Protein AF-A0A8J9VCS9-F1 (afdb_monomer)

Radius of gyration: 20.35 Å; Cα contacts (8 Å, |Δi|>4): 40; chains: 1; bounding box: 51×29×57 Å

Organism: Branchiostoma lanceolatum (NCBI:txid7740)

pLDDT: mean 71.24, std 13.17, range [40.06, 90.38]

Solvent-accessible surface area (backbone atoms only — not comparable to full-atom values): 8702 Å² total; per-residue (Å²): 124,95,58,94,54,91,60,40,62,64,50,50,68,52,49,53,56,56,61,54,47,50,61,50,53,50,45,63,74,69,54,79,72,89,76,87,69,66,59,79,66,47,52,53,52,49,45,52,50,43,62,70,40,40,63,55,49,52,49,51,52,51,50,51,50,51,49,56,52,53,50,51,54,52,52,71,32,66,69,62,62,44,83,81,55,60,69,51,66,60,51,60,68,49,51,62,51,52,50,50,52,52,46,52,67,52,49,49,58,54,59,74,61,74,47,79,86,38,66,66,59,47,54,50,50,58,65,52,49,54,60,49,50,53,50,54,49,51,52,48,37,58,58,63,39,63,87,85,108

InterPro domains:
  IPR004254 AdipoR/Haemolysin-III-related [PF03006] (2-54)

Mean predicted aligned error: 11.25 Å

Foldseek 3Di:
DPDDDPCPCVCCVVVVVVVVVVVVVVCVVPDDDPPPPDDPVVCVVCVVVCVVCVVVVCVLVVVVVVVVVVLVVVCPPPCNVPPVDPVLVNLVVCLVVCCCSLVCVLVVVVVVVVDPPPPVNVVVVVVSVVVNVVSVVVSVCSNVVPPVD

Structure (mmCIF, N/CA/C/O backbone):
data_AF-A0A8J9VCS9-F1
#
_entry.id   AF-A0A8J9VCS9-F1
#
loop_
_atom_site.group_PDB
_atom_site.id
_atom_site.type_symbol
_atom_site.label_atom_id
_atom_site.label_alt_id
_atom_site.label_comp_id
_atom_site.label_asym_id
_atom_site.label_entity_id
_atom_site.label_seq_id
_atom_site.pdbx_PDB_ins_code
_atom_site.Cartn_x
_atom_site.Cartn_y
_atom_site.Cartn_z
_atom_site.occupancy
_atom_site.B_iso_or_equiv
_atom_site.auth_seq_id
_atom_site.auth_comp_id
_atom_site.auth_asym_id
_atom_site.auth_atom_id
_atom_site.pdbx_PDB_model_num
ATOM 1 N N . MET A 1 1 ? -25.118 -4.078 8.795 1.00 62.38 1 MET A N 1
ATOM 2 C CA . MET A 1 1 ? -24.868 -3.304 7.556 1.00 62.38 1 MET A CA 1
ATOM 3 C C . MET A 1 1 ? -25.939 -2.256 7.280 1.00 62.38 1 MET A C 1
ATOM 5 O O . MET A 1 1 ? -25.563 -1.127 7.018 1.00 62.38 1 MET A O 1
ATOM 9 N N . PHE A 1 2 ? -27.237 -2.585 7.335 1.00 73.44 2 PHE A N 1
ATOM 10 C CA . PHE A 1 2 ? -28.318 -1.631 7.008 1.00 73.44 2 PHE A CA 1
ATOM 11 C C . PHE A 1 2 ? -28.806 -0.763 8.184 1.00 73.44 2 PHE A C 1
ATOM 13 O O . PHE A 1 2 ? -29.786 -0.041 8.051 1.00 73.44 2 PHE A O 1
ATOM 20 N N . GLN A 1 3 ? -28.142 -0.836 9.338 1.00 82.31 3 GLN A N 1
ATOM 21 C CA . GLN A 1 3 ? -28.402 0.027 10.493 1.00 82.31 3 GLN A CA 1
ATOM 22 C C . GLN A 1 3 ? -27.255 1.028 10.626 1.00 82.31 3 GLN A C 1
ATOM 24 O O . GLN A 1 3 ? -26.104 0.637 10.441 1.00 82.31 3 GLN A O 1
ATOM 29 N N . LEU A 1 4 ? -27.568 2.282 10.959 1.00 86.25 4 LEU A N 1
ATOM 30 C CA . LEU A 1 4 ? -26.575 3.324 11.225 1.00 86.25 4 LEU A CA 1
ATOM 31 C C . LEU A 1 4 ? -25.938 3.109 12.603 1.00 86.25 4 LEU A C 1
ATOM 33 O O . LEU A 1 4 ? -26.614 3.142 13.627 1.00 86.25 4 LEU A O 1
ATOM 37 N N . HIS A 1 5 ? -24.628 2.892 12.610 1.00 89.81 5 HIS A N 1
ATOM 38 C CA . HIS A 1 5 ? -23.779 2.774 13.792 1.00 89.81 5 HIS A CA 1
ATOM 39 C C . HIS A 1 5 ? -22.361 3.270 13.468 1.00 89.81 5 HIS A C 1
ATOM 41 O O . HIS A 1 5 ? -22.025 3.480 12.304 1.00 89.81 5 HIS A O 1
ATOM 47 N N . ASN A 1 6 ? -21.502 3.413 14.479 1.00 84.12 6 ASN A N 1
ATOM 48 C CA . ASN A 1 6 ? -20.160 3.995 14.315 1.00 84.12 6 ASN A CA 1
ATOM 49 C C . ASN A 1 6 ? -19.306 3.265 13.254 1.00 84.12 6 ASN A C 1
ATOM 51 O O . ASN A 1 6 ? -18.601 3.895 12.478 1.00 84.12 6 ASN A O 1
ATOM 55 N N . GLU A 1 7 ? -19.452 1.942 13.134 1.00 86.06 7 GLU A N 1
ATOM 56 C CA . GLU A 1 7 ? -18.753 1.145 12.106 1.00 86.06 7 GLU A CA 1
ATOM 57 C C . GLU A 1 7 ? -19.380 1.198 10.696 1.00 86.06 7 GLU A C 1
ATOM 59 O O . GLU A 1 7 ? -18.835 0.613 9.765 1.00 86.06 7 GLU A O 1
ATOM 64 N N . THR A 1 8 ? -20.530 1.854 10.488 1.00 86.69 8 THR A N 1
ATOM 65 C CA . THR A 1 8 ? -21.222 1.836 9.183 1.00 86.69 8 THR A CA 1
ATOM 66 C C . THR A 1 8 ? -20.343 2.410 8.076 1.00 86.69 8 THR A C 1
ATOM 68 O O . THR A 1 8 ? -20.179 1.772 7.038 1.00 86.69 8 THR A O 1
ATOM 71 N N . VAL A 1 9 ? -19.729 3.574 8.307 1.00 86.12 9 VAL A N 1
ATOM 72 C CA . VAL A 1 9 ? -18.833 4.202 7.323 1.00 86.12 9 VAL A CA 1
ATOM 73 C C . VAL A 1 9 ? -17.626 3.305 7.055 1.00 86.12 9 VAL A C 1
ATOM 75 O O . VAL A 1 9 ? -17.317 3.050 5.898 1.00 86.12 9 VAL A O 1
ATOM 78 N N . ASN A 1 10 ? -17.012 2.758 8.107 1.00 85.06 10 ASN A N 1
ATOM 79 C CA . ASN A 1 10 ? -15.846 1.881 8.005 1.00 85.06 10 ASN A CA 1
ATOM 80 C C . ASN A 1 10 ? -16.126 0.620 7.164 1.00 85.06 10 ASN A C 1
ATOM 82 O O . ASN A 1 10 ? -15.311 0.217 6.336 1.00 85.06 10 ASN A O 1
ATOM 86 N N . ILE A 1 11 ? -17.308 0.018 7.321 1.00 87.06 11 ILE A N 1
ATOM 87 C CA . ILE A 1 11 ? -17.714 -1.147 6.527 1.00 87.06 11 ILE A CA 1
ATOM 88 C C . ILE A 1 11 ? -17.869 -0.770 5.049 1.00 87.06 11 ILE A C 1
ATOM 90 O O . ILE A 1 11 ? -17.320 -1.447 4.179 1.00 87.06 11 ILE A O 1
ATOM 94 N N . TRP A 1 12 ? -18.599 0.306 4.744 1.00 89.44 12 TRP A N 1
ATOM 95 C CA . TRP A 1 12 ? -18.896 0.680 3.358 1.00 89.44 12 TRP A CA 1
ATOM 96 C C . TRP A 1 12 ? -17.670 1.199 2.596 1.00 89.44 12 TRP A C 1
ATOM 98 O O . TRP A 1 12 ? -17.534 0.895 1.409 1.00 89.44 12 TRP A O 1
ATOM 108 N N . THR A 1 13 ? -16.746 1.905 3.258 1.00 88.38 13 THR A N 1
ATOM 109 C CA . THR A 1 13 ? -15.510 2.404 2.626 1.00 88.38 13 THR A CA 1
ATOM 110 C C . THR A 1 13 ? -14.556 1.293 2.200 1.00 88.38 13 THR A C 1
ATOM 112 O O . THR A 1 13 ? -13.783 1.509 1.275 1.00 88.38 13 THR A O 1
ATOM 115 N N . HIS A 1 14 ? -14.624 0.104 2.807 1.00 86.50 14 HIS A N 1
ATOM 116 C CA . HIS A 1 14 ? -13.835 -1.060 2.386 1.00 86.50 14 HIS A CA 1
ATOM 117 C C . HIS A 1 14 ? -14.625 -1.999 1.466 1.00 86.50 14 HIS A C 1
ATOM 119 O O . HIS A 1 14 ? -14.066 -2.554 0.521 1.00 86.50 14 HIS A O 1
ATOM 125 N N . PHE A 1 15 ? -15.932 -2.155 1.704 1.00 87.94 15 PHE A N 1
ATOM 126 C CA . PHE A 1 15 ? -16.784 -3.048 0.919 1.00 87.94 15 PHE A CA 1
ATOM 127 C C . PHE A 1 15 ? -16.961 -2.569 -0.527 1.00 87.94 15 PHE A C 1
ATOM 129 O O . PHE A 1 15 ? -16.802 -3.363 -1.453 1.00 87.94 15 PHE A O 1
ATOM 136 N N . VAL A 1 16 ? -17.245 -1.278 -0.744 1.00 90.38 16 VAL A N 1
ATOM 137 C CA . VAL A 1 16 ? -17.491 -0.748 -2.097 1.00 90.38 16 VAL A CA 1
ATOM 138 C C . VAL A 1 16 ? -16.250 -0.873 -2.990 1.00 90.38 16 VAL A C 1
ATOM 140 O O . VAL A 1 16 ? -16.379 -1.456 -4.067 1.00 90.38 16 VAL A O 1
ATOM 143 N N . PRO A 1 17 ? -15.040 -0.434 -2.579 1.00 86.88 17 PRO A N 1
ATOM 144 C CA . PRO A 1 17 ? -13.842 -0.640 -3.388 1.00 86.88 17 PRO A CA 1
ATOM 145 C C . PRO A 1 17 ? -13.520 -2.115 -3.611 1.00 86.88 17 PRO A C 1
ATOM 147 O O . PRO A 1 17 ? -13.146 -2.474 -4.719 1.00 86.88 17 PRO A O 1
ATOM 150 N N . ALA A 1 18 ? -13.712 -2.988 -2.614 1.00 85.62 18 ALA A N 1
ATOM 151 C CA . ALA A 1 18 ? -13.482 -4.423 -2.788 1.00 85.62 18 ALA A CA 1
ATOM 152 C C . ALA A 1 18 ? -14.371 -5.013 -3.896 1.00 85.62 18 ALA A C 1
ATOM 154 O O . ALA A 1 18 ? -13.877 -5.740 -4.755 1.00 85.62 18 ALA A O 1
ATOM 155 N N . VAL A 1 19 ? -15.658 -4.650 -3.922 1.00 89.38 19 VAL A N 1
ATOM 156 C CA . VAL A 1 19 ? -16.593 -5.080 -4.972 1.00 89.38 19 VAL A CA 1
ATOM 157 C C . VAL A 1 19 ? -16.233 -4.477 -6.330 1.00 89.38 19 VAL A C 1
ATOM 159 O O . VAL A 1 19 ? -16.340 -5.179 -7.328 1.00 89.38 19 VAL A O 1
ATOM 162 N N . LEU A 1 20 ? -15.779 -3.220 -6.386 1.00 88.94 20 LEU A N 1
ATOM 163 C CA . LEU A 1 20 ? -15.366 -2.556 -7.631 1.00 88.94 20 LEU A CA 1
ATOM 164 C C . LEU A 1 20 ? -14.031 -3.076 -8.187 1.00 88.94 20 LEU A C 1
ATOM 166 O O . LEU A 1 20 ? -13.848 -3.111 -9.402 1.00 88.94 20 LEU A O 1
ATOM 170 N N . CYS A 1 21 ? -13.112 -3.524 -7.332 1.00 86.38 21 CYS A N 1
ATOM 171 C CA . CYS A 1 21 ? -11.835 -4.094 -7.760 1.00 86.38 21 CYS A CA 1
ATOM 172 C C . CYS A 1 21 ? -11.999 -5.441 -8.478 1.00 86.38 21 CYS A C 1
ATOM 174 O O . CYS A 1 21 ? -11.190 -5.761 -9.343 1.00 86.38 21 CYS A O 1
ATOM 176 N N . LEU A 1 22 ? -13.042 -6.220 -8.171 1.00 81.94 22 LEU A N 1
ATOM 177 C CA . LEU A 1 22 ? -13.303 -7.511 -8.820 1.00 81.94 22 LEU A CA 1
ATOM 178 C C . LEU A 1 22 ? -13.578 -7.400 -10.337 1.00 81.94 22 LEU A C 1
ATOM 180 O O . LEU A 1 22 ? -12.881 -8.069 -11.101 1.00 81.94 22 LEU A O 1
ATOM 184 N N . PRO A 1 23 ? -14.528 -6.571 -10.822 1.00 85.00 23 PRO A N 1
ATOM 185 C CA . PRO A 1 23 ? -14.744 -6.387 -12.252 1.00 85.00 23 PRO A CA 1
ATOM 186 C C . PRO A 1 23 ? -13.575 -5.665 -12.931 1.00 85.00 23 PRO A C 1
ATOM 188 O O . PRO A 1 23 ? -13.323 -5.935 -14.099 1.00 85.00 23 PRO A O 1
ATOM 191 N N . LEU A 1 24 ? -12.835 -4.800 -12.225 1.00 77.12 24 LEU A N 1
ATOM 192 C CA . LEU A 1 24 ? -11.610 -4.190 -12.758 1.00 77.12 24 LEU A CA 1
ATOM 193 C C . LEU A 1 24 ? -10.515 -5.237 -12.997 1.00 77.12 24 LEU A C 1
ATOM 195 O O . LEU A 1 24 ? -9.923 -5.258 -14.070 1.00 77.12 24 LEU A O 1
ATOM 199 N N . ALA A 1 25 ? -10.291 -6.141 -12.040 1.00 73.19 25 ALA A N 1
ATOM 200 C CA . ALA A 1 25 ? -9.355 -7.251 -12.201 1.00 73.19 25 ALA A CA 1
ATOM 201 C C . ALA A 1 25 ? -9.800 -8.204 -13.321 1.00 73.19 25 ALA A C 1
ATOM 203 O O . ALA A 1 25 ? -8.985 -8.641 -14.128 1.00 73.19 25 ALA A O 1
ATOM 204 N N . TRP A 1 26 ? -11.102 -8.493 -13.413 1.00 72.38 26 TRP A N 1
ATOM 205 C CA . TRP A 1 26 ? -11.655 -9.277 -14.519 1.00 72.38 26 TRP A CA 1
ATOM 206 C C . TRP A 1 26 ? -11.429 -8.596 -15.875 1.00 72.38 26 TRP A C 1
ATOM 208 O O . TRP A 1 26 ? -11.005 -9.248 -16.826 1.00 72.38 26 TRP A O 1
ATOM 218 N N . TYR A 1 27 ? -11.680 -7.289 -15.968 1.00 75.38 27 TYR A N 1
ATOM 219 C CA . TYR A 1 27 ? -11.447 -6.501 -17.176 1.00 75.38 27 TYR A CA 1
ATOM 220 C C . TYR A 1 27 ? -9.969 -6.523 -17.591 1.00 75.38 27 TYR A C 1
ATOM 222 O O . TYR A 1 27 ? -9.678 -6.771 -18.755 1.00 75.38 27 TYR A O 1
ATOM 230 N N . ASP A 1 28 ? -9.045 -6.350 -16.644 1.00 73.62 28 ASP A N 1
ATOM 231 C CA . ASP A 1 28 ? -7.597 -6.379 -16.896 1.00 73.62 28 ASP A CA 1
ATOM 232 C C . ASP A 1 28 ? -7.121 -7.734 -17.451 1.00 73.62 28 ASP A C 1
ATOM 234 O O . ASP A 1 28 ? -6.333 -7.793 -18.391 1.00 73.62 28 ASP A O 1
ATOM 238 N N . ILE A 1 29 ? -7.667 -8.842 -16.935 1.00 72.06 29 ILE A N 1
ATOM 239 C CA . ILE A 1 29 ? -7.326 -10.196 -17.401 1.00 72.06 29 ILE A CA 1
ATOM 240 C C . ILE A 1 29 ? -7.957 -10.508 -18.770 1.00 72.06 29 ILE A C 1
ATOM 242 O O . ILE A 1 29 ? -7.398 -11.279 -19.551 1.00 72.06 29 ILE A O 1
ATOM 246 N N . THR A 1 30 ? -9.136 -9.954 -19.064 1.00 70.75 30 THR A N 1
ATOM 247 C CA . THR A 1 30 ? -9.915 -10.310 -20.265 1.00 70.75 30 THR A CA 1
ATOM 248 C C . THR A 1 30 ? -9.680 -9.392 -21.457 1.00 70.75 30 THR A C 1
ATOM 250 O O . THR A 1 30 ? -9.853 -9.825 -22.598 1.00 70.75 30 THR A O 1
ATOM 253 N N . VAL A 1 31 ? -9.262 -8.146 -21.233 1.00 68.12 31 VAL A N 1
ATOM 254 C CA . VAL A 1 31 ? -8.995 -7.177 -22.298 1.00 68.12 31 VAL A CA 1
ATOM 255 C C . VAL A 1 31 ? -7.500 -7.132 -22.583 1.00 68.12 31 VAL A C 1
ATOM 257 O O . VAL A 1 31 ? -6.751 -6.328 -22.037 1.00 68.12 31 VAL A O 1
ATOM 260 N N . SER A 1 32 ? -7.053 -7.980 -23.510 1.00 53.62 32 SER A N 1
ATOM 261 C CA . SER A 1 32 ? -5.724 -7.843 -24.102 1.00 53.62 32 SER A CA 1
ATOM 262 C C . SER A 1 32 ? -5.692 -6.573 -24.956 1.00 53.62 32 SER A C 1
ATOM 264 O O . SER A 1 32 ? -6.248 -6.561 -26.054 1.00 53.62 32 SER A O 1
ATOM 266 N N . VAL A 1 33 ? -5.063 -5.500 -24.474 1.00 52.66 33 VAL A N 1
ATOM 267 C CA . VAL A 1 33 ? -4.854 -4.282 -25.272 1.00 52.66 33 VAL A CA 1
ATOM 268 C C . VAL A 1 33 ? -3.874 -4.605 -26.411 1.00 52.66 33 VAL A C 1
ATOM 270 O O . VAL A 1 33 ? -2.690 -4.840 -26.145 1.00 52.66 33 VAL A O 1
ATOM 273 N N . PRO A 1 34 ? -4.306 -4.613 -27.687 1.00 42.94 34 PRO A N 1
ATOM 274 C CA . PRO A 1 34 ? -3.400 -4.819 -28.807 1.00 42.94 34 PRO A CA 1
ATOM 275 C C . PRO A 1 34 ? -2.590 -3.530 -28.990 1.00 42.94 34 PRO A C 1
ATOM 277 O O . PRO A 1 34 ? -3.145 -2.503 -29.372 1.00 42.94 34 PRO A O 1
ATOM 280 N N . GLY A 1 35 ? -1.289 -3.555 -28.682 1.00 47.66 35 GLY A N 1
ATOM 281 C CA . GLY A 1 35 ? -0.404 -2.402 -28.908 1.00 47.66 35 GLY A CA 1
ATOM 282 C C . GLY A 1 35 ? 0.733 -2.198 -27.903 1.00 47.66 35 GLY A C 1
ATOM 283 O O . GLY A 1 35 ? 1.651 -1.442 -28.196 1.00 47.66 35 GLY A O 1
ATOM 284 N N . ILE A 1 36 ? 0.744 -2.893 -26.760 1.00 49.09 36 ILE A N 1
ATOM 285 C CA . ILE A 1 36 ? 1.844 -2.820 -25.772 1.00 49.09 36 ILE A CA 1
ATOM 286 C C . ILE A 1 36 ? 2.867 -3.931 -26.040 1.00 49.09 36 ILE A C 1
ATOM 288 O O . ILE A 1 36 ? 3.228 -4.706 -25.162 1.00 49.09 36 ILE A O 1
ATOM 292 N N . HIS A 1 37 ? 3.265 -4.111 -27.293 1.00 42.81 37 HIS A N 1
ATOM 293 C CA . HIS A 1 37 ? 4.398 -4.963 -27.650 1.00 42.81 37 HIS A CA 1
ATOM 294 C C . HIS A 1 37 ? 5.352 -4.054 -28.412 1.00 42.81 37 HIS A C 1
ATOM 296 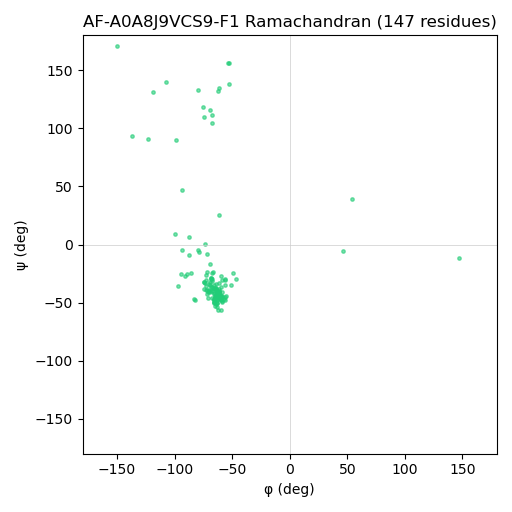O O . HIS A 1 37 ? 5.198 -3.831 -29.613 1.00 42.81 37 HIS A O 1
ATOM 302 N N . GLY A 1 38 ? 6.260 -3.438 -27.650 1.00 42.78 38 GLY A N 1
ATOM 303 C CA . GLY A 1 38 ? 7.304 -2.561 -28.162 1.00 42.78 38 GLY A CA 1
ATOM 304 C C . GLY A 1 38 ? 8.103 -3.243 -29.268 1.00 42.78 38 GLY A C 1
ATOM 305 O O . GLY A 1 38 ? 8.149 -4.468 -29.386 1.00 42.78 38 GLY A O 1
ATOM 306 N N . ASN A 1 39 ? 8.719 -2.441 -30.123 1.00 42.19 39 ASN A N 1
ATOM 307 C CA . ASN A 1 39 ? 9.499 -2.921 -31.259 1.00 42.19 39 ASN A CA 1
ATOM 308 C C . ASN A 1 39 ? 10.574 -3.930 -30.785 1.00 42.19 39 ASN A C 1
ATOM 310 O O . ASN A 1 39 ? 10.994 -3.881 -29.633 1.00 42.19 39 ASN A O 1
ATOM 314 N N . ARG A 1 40 ? 11.085 -4.837 -31.633 1.00 43.38 40 ARG A N 1
ATOM 315 C CA . ARG A 1 40 ? 12.090 -5.865 -31.227 1.00 43.38 40 ARG A CA 1
ATOM 316 C C . ARG A 1 40 ? 13.299 -5.318 -30.432 1.00 43.38 40 ARG A C 1
ATOM 318 O O . ARG A 1 40 ? 13.907 -6.066 -29.672 1.00 43.38 40 ARG A O 1
ATOM 325 N N . ALA A 1 41 ? 13.631 -4.034 -30.581 1.00 41.81 41 ALA A N 1
ATOM 326 C CA . ALA A 1 41 ? 14.655 -3.338 -29.799 1.00 41.81 41 ALA A CA 1
ATOM 327 C C . ALA A 1 41 ? 14.234 -3.010 -28.345 1.00 41.81 41 ALA A C 1
ATOM 329 O O . ALA 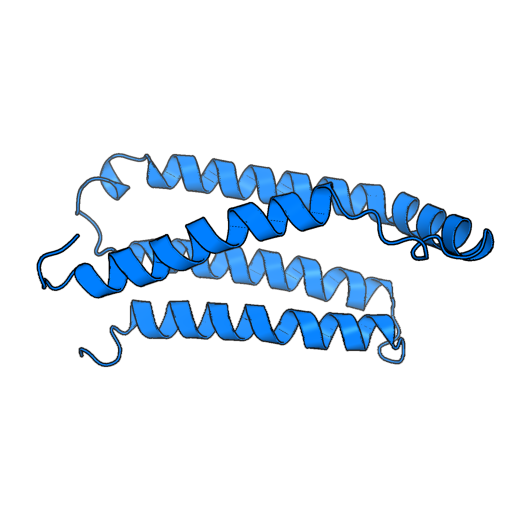A 1 41 ? 15.074 -3.080 -27.446 1.00 41.81 41 ALA A O 1
ATOM 330 N N . ASP A 1 42 ? 12.950 -2.738 -28.084 1.00 44.75 42 ASP A N 1
ATOM 331 C CA . ASP A 1 42 ? 12.403 -2.585 -26.728 1.00 44.75 42 ASP A CA 1
ATOM 332 C C . ASP A 1 42 ? 12.462 -3.905 -25.976 1.00 44.75 42 ASP A C 1
ATOM 334 O O . ASP A 1 42 ? 12.821 -3.907 -24.810 1.00 44.75 42 ASP A O 1
ATOM 338 N N . TYR A 1 43 ? 12.213 -5.038 -26.639 1.00 45.47 43 TYR A N 1
ATOM 339 C CA . TYR A 1 43 ? 12.342 -6.358 -26.016 1.00 45.47 43 TYR A CA 1
ATOM 340 C C . TYR A 1 43 ? 13.772 -6.694 -25.613 1.00 45.47 43 TYR A C 1
ATOM 342 O O . TYR A 1 43 ? 13.957 -7.299 -24.570 1.00 45.47 43 TYR A O 1
ATOM 350 N N . ILE A 1 44 ? 14.785 -6.314 -26.394 1.00 41.72 44 ILE A N 1
ATOM 351 C CA . ILE A 1 44 ? 16.190 -6.581 -26.045 1.00 41.72 44 ILE A CA 1
ATOM 352 C C . ILE A 1 44 ? 16.645 -5.643 -24.921 1.00 41.72 44 ILE A C 1
ATOM 354 O O . ILE A 1 44 ? 17.328 -6.079 -23.999 1.00 41.72 44 ILE A O 1
ATOM 358 N N . THR A 1 45 ? 16.210 -4.382 -24.940 1.00 46.12 45 THR A N 1
ATOM 359 C CA . THR A 1 45 ? 16.540 -3.405 -23.892 1.00 46.12 45 THR A CA 1
ATOM 360 C C . THR A 1 45 ? 15.790 -3.710 -22.594 1.00 46.12 45 THR A C 1
ATOM 362 O O . THR A 1 45 ? 16.412 -3.738 -21.539 1.00 46.12 45 THR A O 1
ATOM 365 N N . MET A 1 46 ? 14.499 -4.056 -22.662 1.00 45.97 46 MET A N 1
ATOM 366 C CA . MET A 1 46 ? 13.732 -4.592 -21.535 1.00 45.97 46 MET A CA 1
ATOM 367 C C . MET A 1 46 ? 14.243 -5.953 -21.098 1.00 45.97 46 MET A C 1
ATOM 369 O O . MET A 1 46 ? 14.232 -6.192 -19.910 1.00 45.97 46 MET A O 1
ATOM 373 N N . ALA A 1 47 ? 14.716 -6.840 -21.975 1.00 40.06 47 ALA A N 1
ATOM 374 C CA . ALA A 1 47 ? 15.267 -8.131 -21.562 1.00 40.06 47 ALA A CA 1
ATOM 375 C C . ALA A 1 47 ? 16.623 -7.971 -20.875 1.00 40.06 47 ALA A C 1
ATOM 377 O O . ALA A 1 47 ? 16.854 -8.632 -19.877 1.00 40.06 47 ALA A O 1
ATOM 378 N N . ILE A 1 48 ? 17.504 -7.080 -21.338 1.00 46.47 48 ILE A N 1
ATOM 379 C CA . ILE A 1 48 ? 18.783 -6.789 -20.670 1.00 46.47 48 ILE A CA 1
ATOM 380 C C . ILE A 1 48 ? 18.537 -6.025 -19.361 1.00 46.47 48 ILE A C 1
ATOM 382 O O . ILE A 1 48 ? 19.144 -6.363 -18.344 1.00 46.47 48 ILE A O 1
ATOM 386 N N . PHE A 1 49 ? 17.607 -5.063 -19.341 1.00 48.97 49 PHE A N 1
ATOM 387 C CA . PHE A 1 49 ? 17.173 -4.376 -18.121 1.00 48.97 49 PHE A CA 1
ATOM 388 C C . PHE A 1 49 ? 16.492 -5.356 -17.157 1.00 48.97 49 PHE A C 1
ATOM 390 O O . PHE A 1 49 ? 16.850 -5.386 -15.991 1.00 48.97 49 PHE A O 1
ATOM 397 N N . HIS A 1 50 ? 15.620 -6.249 -17.632 1.00 49.75 50 HIS A N 1
ATOM 398 C CA . HIS A 1 50 ? 14.975 -7.295 -16.837 1.00 49.75 50 HIS A CA 1
ATOM 399 C C . HIS A 1 50 ? 15.937 -8.384 -16.390 1.00 49.75 50 HIS A C 1
ATOM 401 O O . HIS A 1 50 ? 15.751 -8.844 -15.282 1.00 49.75 50 HIS A O 1
ATOM 407 N N . LEU A 1 51 ? 16.955 -8.793 -17.156 1.00 41.78 51 LEU A N 1
ATOM 408 C CA . LEU A 1 51 ? 17.954 -9.780 -16.717 1.00 41.78 51 LEU A CA 1
ATOM 409 C C . LEU A 1 51 ? 18.910 -9.183 -15.676 1.00 41.78 51 LEU A C 1
ATOM 411 O O . LEU A 1 51 ? 19.234 -9.845 -14.692 1.00 41.78 51 LEU A O 1
ATOM 415 N N . SER A 1 52 ? 19.316 -7.922 -15.854 1.00 48.75 52 SER A N 1
ATOM 416 C CA . SER A 1 52 ? 20.168 -7.192 -14.901 1.00 48.75 52 SER A CA 1
ATOM 417 C C . SER A 1 52 ? 19.393 -6.782 -13.640 1.00 48.75 52 SER A C 1
ATOM 419 O O . SER A 1 52 ? 19.941 -6.779 -12.539 1.00 48.75 52 SER A O 1
ATOM 421 N N . CYS A 1 53 ? 18.095 -6.488 -13.777 1.00 62.56 53 CYS A N 1
ATOM 422 C CA . CYS A 1 53 ? 17.169 -6.242 -12.675 1.00 62.56 53 CYS A CA 1
ATOM 423 C C . CYS A 1 53 ? 16.508 -7.510 -12.129 1.00 62.56 53 CYS A C 1
ATOM 425 O O . CYS A 1 53 ? 15.881 -7.398 -11.086 1.00 62.56 53 CYS A O 1
ATOM 427 N N . LEU A 1 54 ? 16.637 -8.693 -12.746 1.00 64.56 54 LEU A N 1
ATOM 428 C CA . LEU A 1 54 ? 15.925 -9.905 -12.308 1.00 64.56 54 LEU A CA 1
ATOM 429 C C . LEU A 1 54 ? 16.358 -10.279 -10.897 1.00 64.56 54 LEU A C 1
ATOM 431 O O . LEU A 1 54 ? 15.531 -10.563 -10.042 1.00 64.56 54 LEU A O 1
ATOM 435 N N . TRP A 1 55 ? 17.665 -10.228 -10.645 1.00 67.88 55 TRP A N 1
ATOM 436 C CA . TRP A 1 55 ? 18.244 -10.514 -9.337 1.00 67.88 55 TRP A CA 1
ATOM 437 C C . TRP A 1 55 ? 17.756 -9.536 -8.278 1.00 67.88 55 TRP A C 1
ATOM 439 O O . TRP A 1 55 ? 17.369 -9.949 -7.189 1.00 67.88 55 TRP A O 1
ATOM 449 N N . TRP A 1 56 ? 17.700 -8.251 -8.620 1.00 71.31 56 TRP A N 1
ATOM 450 C CA . TRP A 1 56 ? 17.166 -7.224 -7.735 1.00 71.31 56 TRP A CA 1
ATOM 451 C C . TRP A 1 56 ? 15.664 -7.376 -7.525 1.00 71.31 56 TRP A C 1
ATOM 453 O O . TRP A 1 56 ? 15.192 -7.254 -6.405 1.00 71.31 56 TRP A O 1
ATOM 463 N N . GLN A 1 57 ? 14.911 -7.716 -8.563 1.00 70.25 57 GLN A N 1
ATOM 464 C CA . GLN A 1 57 ? 13.480 -7.972 -8.499 1.00 70.25 57 GLN A CA 1
ATOM 465 C C . GLN A 1 57 ? 13.178 -9.196 -7.631 1.00 70.25 57 GLN A C 1
ATOM 467 O O . GLN A 1 57 ? 12.326 -9.114 -6.754 1.00 70.25 57 GLN A O 1
ATOM 472 N N . ILE A 1 58 ? 13.902 -10.303 -7.812 1.00 76.50 58 ILE A N 1
ATOM 473 C CA . ILE A 1 58 ? 13.801 -11.502 -6.971 1.00 76.50 58 ILE A CA 1
ATOM 474 C C . ILE A 1 58 ? 14.176 -11.161 -5.532 1.00 76.50 58 ILE A C 1
ATOM 476 O O . ILE A 1 58 ? 13.459 -11.557 -4.615 1.00 76.50 58 ILE A O 1
ATOM 480 N N . PHE A 1 59 ? 15.253 -10.401 -5.319 1.00 80.69 59 PHE A N 1
ATOM 481 C CA . PHE A 1 59 ? 15.659 -9.941 -3.994 1.00 80.69 59 PHE A CA 1
ATOM 482 C C . PHE A 1 59 ? 14.556 -9.110 -3.333 1.00 80.69 59 PHE A C 1
ATOM 484 O O . PHE A 1 59 ? 14.166 -9.405 -2.207 1.00 80.69 59 PHE A O 1
ATOM 491 N N . TYR A 1 60 ? 13.996 -8.130 -4.043 1.00 74.50 60 TYR A N 1
ATOM 492 C CA . TYR A 1 60 ? 12.916 -7.292 -3.539 1.00 74.50 60 TYR A CA 1
ATOM 493 C C . TYR A 1 60 ? 11.653 -8.089 -3.251 1.00 74.50 60 TYR A C 1
ATOM 495 O O . TYR A 1 60 ? 11.103 -7.957 -2.166 1.00 74.50 60 TYR A O 1
ATOM 503 N N . LEU A 1 61 ? 11.210 -8.951 -4.165 1.00 77.19 61 LEU A N 1
ATOM 504 C CA . LEU A 1 61 ? 10.029 -9.789 -3.958 1.00 77.19 61 LEU A CA 1
ATOM 505 C C . LEU A 1 61 ? 10.223 -10.766 -2.793 1.00 77.19 61 LEU A C 1
ATOM 507 O O . LEU A 1 61 ? 9.323 -10.918 -1.971 1.00 77.19 61 LEU A O 1
ATOM 511 N N . SER A 1 62 ? 11.405 -11.375 -2.677 1.00 82.19 62 SER A N 1
ATOM 512 C CA . SER A 1 62 ? 11.743 -12.258 -1.553 1.00 82.19 62 SER A CA 1
ATOM 513 C C . SER A 1 62 ? 11.762 -11.486 -0.240 1.00 82.19 62 SER A C 1
ATOM 515 O O . SER A 1 62 ? 11.200 -11.938 0.753 1.00 82.19 62 SER A O 1
ATOM 517 N N . TRP A 1 63 ? 12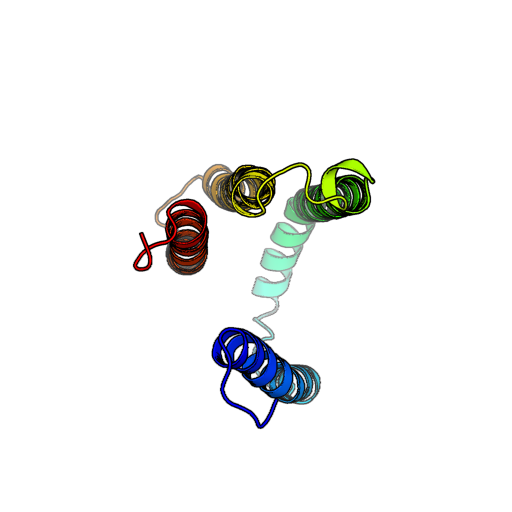.354 -10.291 -0.233 1.00 78.94 63 TRP A N 1
ATOM 518 C CA . TRP A 1 63 ? 12.393 -9.434 0.944 1.00 78.94 63 TRP A CA 1
ATOM 519 C C . TRP A 1 63 ? 10.988 -8.985 1.362 1.00 78.94 63 TRP A C 1
ATOM 521 O O . TRP A 1 63 ? 10.641 -9.119 2.533 1.00 78.94 63 TRP A O 1
ATOM 531 N N . ILE A 1 64 ? 10.146 -8.562 0.413 1.00 79.38 64 ILE A N 1
ATOM 532 C CA . ILE A 1 64 ? 8.727 -8.248 0.637 1.00 79.38 64 ILE A CA 1
ATOM 533 C C . ILE A 1 64 ? 7.997 -9.463 1.218 1.00 79.38 64 ILE A C 1
ATOM 535 O O . ILE A 1 64 ? 7.296 -9.329 2.217 1.00 79.38 64 ILE A O 1
ATOM 539 N N . GLY A 1 65 ? 8.192 -10.654 0.646 1.00 80.94 65 GLY A N 1
ATOM 540 C CA . GLY A 1 65 ? 7.586 -11.895 1.134 1.00 80.94 65 GLY A CA 1
ATOM 541 C C . GLY A 1 65 ? 8.002 -12.237 2.567 1.00 80.94 65 GLY A C 1
ATOM 542 O O . GLY A 1 65 ? 7.147 -12.533 3.406 1.00 80.94 65 GLY A O 1
ATOM 543 N N . CYS A 1 66 ? 9.296 -12.130 2.884 1.00 85.12 66 CYS A N 1
ATOM 544 C CA . CYS A 1 66 ? 9.822 -12.326 4.236 1.00 85.12 66 CYS A CA 1
ATOM 545 C C . CYS A 1 66 ? 9.220 -11.327 5.226 1.00 85.12 66 CYS A C 1
ATOM 547 O O . CYS A 1 66 ? 8.816 -11.714 6.320 1.00 85.12 66 CYS A O 1
ATOM 549 N N . LEU A 1 67 ? 9.118 -10.057 4.835 1.00 81.94 67 LEU A N 1
ATOM 550 C CA . LEU A 1 67 ? 8.510 -9.014 5.650 1.00 81.94 67 LEU A CA 1
ATOM 551 C C . LEU A 1 67 ? 7.020 -9.296 5.890 1.00 81.94 67 LEU A C 1
ATOM 553 O O . LEU A 1 67 ? 6.600 -9.354 7.041 1.00 81.94 67 LEU A O 1
ATOM 557 N N . ILE A 1 68 ? 6.226 -9.570 4.852 1.00 82.06 68 ILE A N 1
ATOM 558 C CA . ILE A 1 68 ? 4.800 -9.923 4.995 1.00 82.06 68 ILE A CA 1
ATOM 559 C C . ILE A 1 68 ? 4.622 -11.119 5.938 1.00 82.06 68 ILE A C 1
ATOM 561 O O . ILE A 1 68 ? 3.762 -11.094 6.821 1.00 82.06 68 ILE A O 1
ATOM 565 N N . THR A 1 69 ? 5.454 -12.149 5.780 1.00 84.94 69 THR A N 1
ATOM 566 C CA . THR A 1 69 ? 5.418 -13.354 6.618 1.00 84.94 69 THR A CA 1
ATOM 567 C C . THR A 1 69 ? 5.741 -13.020 8.071 1.00 84.94 69 THR A C 1
ATOM 569 O O . THR A 1 69 ? 4.973 -13.357 8.971 1.00 84.94 69 THR A O 1
ATOM 572 N N . TRP A 1 70 ? 6.838 -12.301 8.308 1.00 82.94 70 TRP A N 1
ATOM 573 C CA . TRP A 1 70 ? 7.256 -11.868 9.639 1.00 82.94 70 TRP A CA 1
ATOM 574 C C . TRP A 1 70 ? 6.166 -11.054 10.347 1.00 82.94 70 TRP A C 1
ATOM 576 O O . TRP A 1 70 ? 5.833 -11.319 11.502 1.00 82.94 70 TR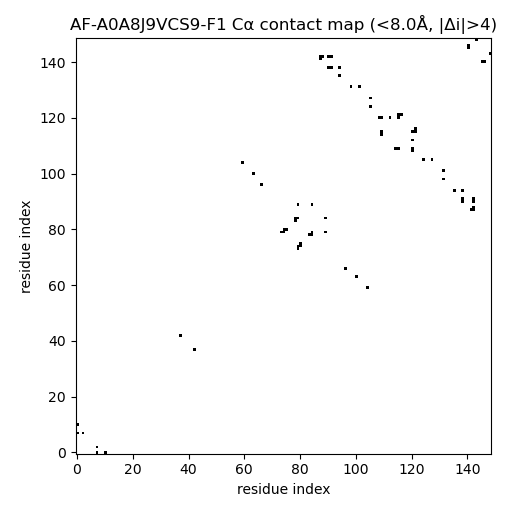P A O 1
ATOM 586 N N . TYR A 1 71 ? 5.544 -10.109 9.640 1.00 78.75 71 TYR A N 1
ATOM 587 C CA . TYR A 1 71 ? 4.463 -9.293 10.190 1.00 78.75 71 TYR A CA 1
ATOM 588 C C . TYR A 1 71 ? 3.188 -10.088 10.452 1.00 78.75 71 TYR A C 1
ATOM 590 O O . TYR A 1 71 ? 2.535 -9.862 11.468 1.00 78.75 71 TYR A O 1
ATOM 598 N N . SER A 1 72 ? 2.861 -11.049 9.591 1.00 83.38 72 SER A N 1
ATOM 599 C CA . SER A 1 72 ? 1.728 -11.952 9.800 1.00 83.38 72 SER A CA 1
ATOM 600 C C . SER A 1 72 ? 1.922 -12.782 11.075 1.00 83.38 72 SER A C 1
ATOM 602 O O . SER A 1 72 ? 0.998 -12.909 11.875 1.00 83.38 72 SER A O 1
ATOM 604 N N . VAL A 1 73 ? 3.144 -13.259 11.337 1.00 86.12 73 VAL A N 1
ATOM 605 C CA . VAL A 1 73 ? 3.492 -13.960 12.585 1.00 86.12 73 VAL A CA 1
ATOM 606 C C . VAL A 1 73 ? 3.366 -13.040 13.804 1.00 86.12 73 VAL A C 1
ATOM 608 O O . VAL A 1 73 ? 2.776 -13.438 14.808 1.00 86.12 73 VAL A O 1
ATOM 611 N N . ILE A 1 74 ? 3.864 -11.800 13.726 1.00 82.56 74 ILE A N 1
ATOM 612 C CA . ILE A 1 74 ? 3.710 -10.816 14.811 1.00 82.56 74 ILE A CA 1
ATOM 613 C C . ILE A 1 74 ? 2.233 -10.516 15.073 1.00 82.56 74 ILE A C 1
ATOM 615 O O . ILE A 1 74 ? 1.829 -10.439 16.231 1.00 82.56 74 ILE A O 1
ATOM 619 N N . TRP A 1 75 ? 1.418 -10.366 14.027 1.00 76.00 75 TRP A N 1
ATOM 620 C CA . TRP A 1 75 ? -0.010 -10.086 14.168 1.00 76.00 75 TRP A CA 1
ATOM 621 C C . TRP A 1 75 ? -0.719 -11.216 14.908 1.00 76.00 75 TRP A C 1
ATOM 623 O O . TRP A 1 75 ? -1.497 -10.968 15.827 1.00 76.00 75 TRP A O 1
ATOM 633 N N . LEU A 1 76 ? -0.408 -12.458 14.545 1.00 83.38 76 LEU A N 1
ATOM 634 C CA . LEU A 1 76 ? -0.983 -13.647 15.166 1.00 83.38 76 LEU A CA 1
ATOM 635 C C . LEU A 1 76 ? -0.460 -13.895 16.588 1.00 83.38 76 LEU A C 1
ATOM 637 O O . LEU A 1 76 ? -0.996 -14.747 17.298 1.00 83.38 76 LEU A O 1
ATOM 641 N N . HIS A 1 77 ? 0.552 -13.151 17.045 1.00 83.12 77 HIS A N 1
ATOM 642 C CA . HIS A 1 77 ? 1.070 -13.295 18.395 1.00 83.12 77 HIS A CA 1
ATOM 643 C C . HIS A 1 77 ? -0.013 -12.944 19.440 1.00 83.12 77 HIS A C 1
ATOM 645 O O . HIS A 1 77 ? -0.601 -11.860 19.381 1.00 83.12 77 HIS A O 1
ATOM 651 N N . PRO A 1 78 ? -0.237 -13.772 20.480 1.00 81.06 78 PRO A N 1
ATOM 652 C CA . PRO A 1 78 ? -1.322 -13.568 21.447 1.00 81.06 78 PRO A CA 1
ATOM 653 C C . PRO A 1 78 ? -1.315 -12.200 22.144 1.00 81.06 78 PRO A C 1
ATOM 655 O O . PRO A 1 78 ? -2.371 -11.660 22.463 1.00 81.06 78 PRO A O 1
ATOM 658 N N . ARG A 1 79 ? -0.138 -11.591 22.349 1.00 75.44 79 ARG A N 1
ATOM 659 C CA . ARG A 1 79 ? -0.014 -10.229 22.918 1.00 75.44 79 ARG A CA 1
ATOM 660 C C . ARG A 1 79 ? -0.440 -9.108 21.961 1.00 75.44 79 ARG A C 1
ATOM 662 O O . ARG A 1 79 ? -0.767 -8.022 22.421 1.00 75.44 79 ARG A O 1
ATOM 669 N N . MET A 1 80 ? -0.407 -9.361 20.654 1.00 72.38 80 MET A N 1
ATOM 670 C CA . MET A 1 80 ? -0.884 -8.436 19.623 1.00 72.38 80 MET A CA 1
ATOM 671 C C . MET A 1 80 ? -2.366 -8.650 19.323 1.00 72.38 80 MET A C 1
ATOM 673 O O . MET A 1 80 ? -3.026 -7.710 18.909 1.00 72.38 80 MET A O 1
ATOM 677 N N . VAL A 1 81 ? -2.909 -9.846 19.561 1.00 71.88 81 VAL A N 1
ATOM 678 C CA . VAL A 1 81 ? -4.346 -10.128 19.413 1.00 71.88 81 VAL A CA 1
ATOM 679 C C . VAL A 1 81 ? -5.126 -9.694 20.653 1.00 71.88 81 VAL A C 1
ATOM 681 O O . VAL A 1 81 ? -6.125 -8.987 20.541 1.00 71.88 81 VAL A O 1
ATOM 684 N N . SER A 1 82 ? -4.651 -10.052 21.849 1.00 68.62 82 SER A N 1
ATOM 685 C CA . SER A 1 82 ? -5.215 -9.520 23.092 1.00 68.62 82 SER A CA 1
ATOM 686 C C . SER A 1 82 ? -5.021 -8.003 23.104 1.00 68.62 82 SER A C 1
ATOM 688 O O . SER A 1 82 ? -3.952 -7.515 22.744 1.00 68.62 82 SER A O 1
ATOM 690 N N . ASN A 1 83 ? -6.054 -7.240 23.467 1.00 65.75 83 ASN A N 1
ATOM 691 C CA . ASN A 1 83 ? -6.122 -5.764 23.456 1.00 65.75 83 ASN A CA 1
ATOM 692 C C . ASN A 1 83 ? -5.103 -5.047 24.377 1.00 65.75 83 ASN A C 1
ATOM 694 O O . ASN A 1 83 ? -5.327 -3.926 24.815 1.00 65.75 83 ASN A O 1
ATOM 698 N N . TRP A 1 84 ? -3.973 -5.689 24.675 1.00 62.25 84 TRP A N 1
ATOM 699 C CA . TRP A 1 84 ? -2.849 -5.208 25.469 1.00 62.25 84 TRP A CA 1
ATOM 700 C C . TRP A 1 84 ? -2.207 -3.932 24.923 1.00 62.25 84 TRP A C 1
ATOM 702 O O . TRP A 1 84 ? -1.683 -3.131 25.692 1.00 62.25 84 TRP A O 1
ATOM 712 N N . LEU A 1 85 ? -2.236 -3.737 23.604 1.00 65.06 85 LEU A N 1
ATOM 713 C CA . LEU A 1 85 ? -1.739 -2.532 22.950 1.00 65.06 85 LEU A CA 1
ATOM 714 C C . LEU A 1 85 ? -2.881 -1.838 22.203 1.00 65.06 85 LEU A C 1
ATOM 716 O O . LEU A 1 85 ? -3.557 -2.511 21.419 1.00 65.06 85 LEU A O 1
ATOM 720 N N . PRO A 1 86 ? -3.051 -0.515 22.384 1.00 71.50 86 PRO A N 1
ATOM 721 C CA . PRO A 1 86 ? -3.945 0.291 21.562 1.00 71.50 86 PRO A CA 1
ATOM 722 C C . PRO A 1 86 ? -3.631 0.085 20.072 1.00 71.50 86 PRO A C 1
ATOM 724 O O . PRO A 1 86 ? -2.456 0.003 19.691 1.00 71.50 86 PRO A O 1
ATOM 727 N N . MET A 1 87 ? -4.665 -0.035 19.234 1.00 70.19 87 MET A N 1
ATOM 728 C CA . MET A 1 87 ? -4.538 -0.351 17.802 1.00 70.19 87 MET A CA 1
ATOM 729 C C . MET A 1 87 ? -3.631 0.649 17.061 1.00 70.19 87 MET A C 1
ATOM 731 O O . MET A 1 87 ? -2.908 0.282 16.137 1.00 70.19 87 MET A O 1
ATOM 735 N N . GLU A 1 88 ? -3.581 1.893 17.535 1.00 68.62 88 GLU A N 1
ATOM 736 C CA . GLU A 1 88 ? -2.733 2.977 17.032 1.00 68.62 88 GLU A CA 1
ATOM 737 C C . GLU A 1 88 ? -1.245 2.637 17.168 1.00 68.62 88 GLU A C 1
ATOM 739 O O . GLU A 1 88 ? -0.465 2.839 16.241 1.00 68.62 88 GLU A O 1
ATOM 744 N N . ARG A 1 89 ? -0.845 2.016 18.285 1.00 69.00 89 ARG A N 1
ATOM 745 C CA . ARG A 1 89 ? 0.544 1.574 18.493 1.00 69.00 89 ARG A CA 1
ATOM 746 C C . ARG A 1 89 ? 0.902 0.357 17.647 1.00 69.00 89 ARG A C 1
ATOM 748 O O . ARG A 1 89 ? 2.071 0.175 17.318 1.00 69.00 89 ARG A O 1
ATOM 755 N N . ARG A 1 90 ? -0.088 -0.460 17.274 1.00 71.44 90 ARG A N 1
ATOM 756 C CA . ARG A 1 90 ? 0.116 -1.601 16.371 1.00 71.44 90 ARG A CA 1
ATOM 757 C C . ARG A 1 90 ? 0.405 -1.119 14.950 1.00 71.44 90 ARG A C 1
ATOM 759 O O . ARG A 1 90 ? 1.296 -1.663 14.313 1.00 71.44 90 ARG A O 1
ATOM 766 N N . LEU A 1 91 ? -0.271 -0.063 14.488 1.00 66.50 91 LEU A N 1
ATOM 767 C CA . LEU A 1 91 ? -0.075 0.531 13.157 1.00 66.50 91 LEU A CA 1
ATOM 768 C C . LEU A 1 91 ? 1.276 1.242 12.986 1.00 66.50 91 LEU A C 1
ATOM 770 O O . LEU A 1 91 ? 1.884 1.149 11.919 1.00 66.50 91 LEU A O 1
ATOM 774 N N . VAL A 1 92 ? 1.816 1.836 14.054 1.00 65.38 92 VAL A N 1
ATOM 775 C CA . VAL A 1 92 ? 3.186 2.387 14.058 1.00 65.38 92 VAL A CA 1
ATOM 776 C C . VAL A 1 92 ? 4.241 1.313 13.764 1.00 65.38 92 VAL A C 1
ATOM 778 O O . VAL A 1 92 ? 5.271 1.633 13.183 1.00 65.38 92 VAL A O 1
ATOM 781 N N . ALA A 1 93 ? 3.991 0.035 14.071 1.00 66.94 93 ALA A N 1
ATOM 782 C CA . ALA A 1 93 ? 4.913 -1.038 13.698 1.00 66.94 93 ALA A CA 1
ATOM 783 C C . ALA A 1 93 ? 4.983 -1.268 12.173 1.00 66.94 93 ALA A C 1
ATOM 785 O O . ALA A 1 93 ? 5.999 -1.760 11.686 1.00 66.94 93 ALA A O 1
ATOM 786 N N . TYR A 1 94 ? 3.943 -0.899 11.413 1.00 69.56 94 TYR A N 1
ATOM 787 C CA . TYR A 1 94 ? 3.868 -1.086 9.956 1.00 69.56 94 TYR A CA 1
ATOM 788 C C . TYR A 1 94 ? 4.401 0.110 9.164 1.00 69.56 94 TYR A C 1
ATOM 790 O O . TYR A 1 94 ? 4.877 -0.061 8.045 1.00 69.56 94 TYR A O 1
ATOM 798 N N . ALA A 1 95 ? 4.359 1.323 9.719 1.00 68.88 95 ALA A N 1
ATOM 799 C CA . ALA A 1 95 ? 4.792 2.520 8.997 1.00 68.88 95 ALA A CA 1
ATOM 800 C C . ALA A 1 95 ? 6.281 2.485 8.572 1.00 68.88 95 ALA A C 1
ATOM 802 O O . ALA A 1 95 ? 6.558 2.755 7.402 1.00 68.88 95 ALA A O 1
ATOM 803 N N . PRO A 1 96 ? 7.242 2.070 9.427 1.00 67.56 96 PRO A N 1
ATOM 804 C CA . PRO A 1 96 ? 8.640 1.917 9.029 1.00 67.56 96 PRO A CA 1
ATOM 805 C C . PRO A 1 96 ? 8.822 0.879 7.924 1.00 67.56 96 PRO A C 1
ATOM 807 O O . PRO A 1 96 ? 9.674 1.063 7.062 1.00 67.56 96 PRO A O 1
ATOM 810 N N . LEU A 1 97 ? 8.000 -0.178 7.915 1.00 70.75 97 LEU A N 1
ATOM 811 C CA . LEU A 1 97 ? 8.032 -1.198 6.875 1.00 70.75 97 LEU A CA 1
ATOM 812 C C . LEU A 1 97 ? 7.767 -0.576 5.515 1.00 70.75 97 LEU A C 1
ATOM 814 O O . LEU A 1 97 ? 8.587 -0.693 4.617 1.00 70.75 97 LEU A O 1
ATOM 818 N N . PHE A 1 98 ? 6.637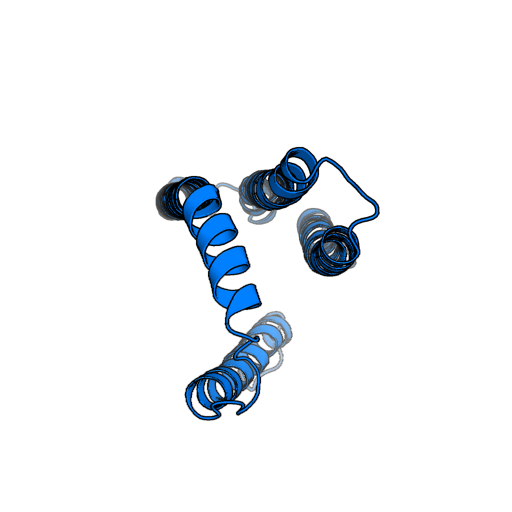 0.116 5.387 1.00 69.06 98 PHE A N 1
ATOM 819 C CA . PHE A 1 98 ? 6.233 0.731 4.133 1.00 69.06 98 PHE A CA 1
ATOM 820 C C . PHE A 1 98 ? 7.207 1.819 3.696 1.00 69.06 98 PHE A C 1
ATOM 822 O O . PHE A 1 98 ? 7.513 1.903 2.513 1.00 69.06 98 PHE A O 1
ATOM 829 N N . VAL A 1 99 ? 7.753 2.600 4.630 1.00 69.81 99 VAL A N 1
ATOM 830 C CA . VAL A 1 99 ? 8.760 3.623 4.317 1.00 69.81 99 VAL A CA 1
ATOM 831 C C . VAL A 1 99 ? 10.063 2.997 3.818 1.00 69.81 99 VAL A C 1
ATOM 833 O O . VAL A 1 99 ? 10.623 3.480 2.839 1.00 69.81 99 VAL A O 1
ATOM 836 N N . VAL A 1 100 ? 10.531 1.907 4.432 1.00 70.25 100 VAL A N 1
ATOM 837 C CA . VAL A 1 100 ? 11.740 1.193 3.988 1.00 70.25 100 VAL A CA 1
ATOM 838 C C . VAL A 1 100 ? 11.506 0.500 2.649 1.00 70.25 100 VAL A C 1
ATOM 840 O O . VAL A 1 100 ? 12.361 0.568 1.773 1.00 70.25 100 VAL A O 1
ATOM 843 N N . LEU A 1 101 ? 10.340 -0.115 2.460 1.00 69.31 101 LEU A N 1
ATOM 844 C CA . LEU A 1 101 ? 9.967 -0.819 1.235 1.00 69.31 101 LEU A CA 1
ATOM 845 C C . LEU A 1 101 ? 9.859 0.169 0.069 1.00 69.31 101 LEU A C 1
ATOM 847 O O . LEU A 1 101 ? 10.541 0.008 -0.935 1.00 69.31 101 LEU A O 1
ATOM 851 N N . MET A 1 102 ? 9.085 1.244 0.239 1.00 67.75 102 MET A N 1
ATOM 852 C CA . MET A 1 102 ? 8.915 2.300 -0.764 1.00 67.75 102 MET A CA 1
ATOM 853 C C . MET A 1 102 ? 10.230 3.043 -1.008 1.00 67.75 102 MET A C 1
ATOM 855 O O . MET A 1 102 ? 10.604 3.254 -2.154 1.00 67.75 102 MET A O 1
ATOM 859 N N . GLY A 1 103 ? 10.968 3.392 0.049 1.00 67.81 103 GLY A N 1
ATOM 860 C CA . GLY A 1 103 ? 12.232 4.117 -0.045 1.00 67.81 103 GLY A CA 1
ATOM 861 C C . GLY A 1 103 ? 13.330 3.314 -0.737 1.00 67.81 103 GLY A C 1
ATOM 862 O O . GLY A 1 103 ? 13.977 3.832 -1.639 1.00 67.81 103 GLY A O 1
ATOM 863 N N . ALA A 1 104 ? 13.521 2.042 -0.378 1.00 69.00 104 ALA A N 1
ATOM 864 C CA . ALA A 1 104 ? 14.536 1.192 -0.999 1.00 69.00 104 ALA A CA 1
ATOM 865 C C . ALA A 1 104 ? 14.184 0.836 -2.452 1.00 69.00 104 ALA A C 1
ATOM 867 O O . ALA A 1 104 ? 15.064 0.868 -3.312 1.00 69.00 104 ALA A O 1
ATOM 868 N N . LEU A 1 105 ? 12.906 0.551 -2.737 1.00 67.06 105 LEU A N 1
ATOM 869 C CA . LEU A 1 105 ? 12.419 0.279 -4.095 1.00 67.06 105 LEU A CA 1
ATOM 870 C C . LEU A 1 105 ? 12.468 1.512 -4.997 1.00 67.06 105 LEU A C 1
ATOM 872 O O . LEU A 1 105 ? 12.644 1.371 -6.201 1.00 67.06 105 LEU A O 1
ATOM 876 N N . PHE A 1 106 ? 12.324 2.709 -4.430 1.00 67.94 106 PHE A N 1
ATOM 877 C CA . PHE A 1 106 ? 12.387 3.967 -5.164 1.00 67.94 106 PHE A CA 1
ATOM 878 C C . PHE A 1 106 ? 13.825 4.445 -5.388 1.00 67.94 106 PHE A C 1
ATOM 880 O O . PHE A 1 106 ? 14.207 4.823 -6.496 1.00 67.94 106 PHE A O 1
ATOM 887 N N . LEU A 1 107 ? 14.643 4.411 -4.336 1.00 71.56 107 LEU A N 1
ATOM 888 C CA . LEU A 1 107 ? 15.987 4.974 -4.353 1.00 71.56 107 LEU A CA 1
ATOM 889 C C . LEU A 1 107 ? 16.951 4.118 -5.180 1.00 71.56 107 LEU A C 1
ATOM 891 O O . LEU A 1 107 ? 17.819 4.656 -5.862 1.00 71.56 107 LEU A O 1
ATOM 895 N N . HIS A 1 108 ? 16.798 2.794 -5.164 1.00 72.69 108 HIS A N 1
ATOM 896 C CA . HIS A 1 108 ? 17.718 1.906 -5.867 1.00 72.69 108 HIS A CA 1
ATOM 897 C C . HIS A 1 108 ? 17.682 2.063 -7.402 1.00 72.69 108 HIS A C 1
ATOM 899 O O . HIS A 1 108 ? 18.751 2.255 -7.986 1.00 72.69 108 HIS A O 1
ATOM 905 N N . PRO A 1 109 ? 16.516 2.098 -8.082 1.00 66.62 109 PRO A N 1
ATOM 906 C CA . PRO A 1 109 ? 16.451 2.433 -9.504 1.00 66.62 109 PRO A CA 1
ATOM 907 C C . PRO A 1 109 ? 16.995 3.828 -9.820 1.00 66.62 109 PRO A C 1
ATOM 909 O O . PRO A 1 109 ? 17.640 4.001 -10.852 1.00 66.62 109 PRO A O 1
ATOM 912 N N . LEU A 1 110 ? 16.781 4.821 -8.950 1.00 68.06 110 LEU A N 1
ATOM 913 C CA . LEU A 1 110 ? 17.326 6.168 -9.148 1.00 68.06 110 LEU A CA 1
ATOM 914 C C . LEU A 1 110 ? 18.858 6.192 -9.077 1.00 68.06 110 LEU A C 1
ATOM 916 O O . LEU A 1 110 ? 19.501 6.827 -9.913 1.00 68.06 110 LEU A O 1
ATOM 920 N N . ILE A 1 111 ? 19.443 5.469 -8.117 1.00 72.12 111 ILE A N 1
ATOM 921 C CA . ILE A 1 111 ? 20.898 5.342 -7.965 1.00 72.12 111 ILE A CA 1
ATOM 922 C C . ILE A 1 111 ? 21.499 4.594 -9.159 1.00 72.12 111 ILE A C 1
ATOM 924 O O . ILE A 1 111 ? 22.494 5.047 -9.727 1.00 72.12 111 ILE A O 1
ATOM 928 N N . LEU A 1 112 ? 20.896 3.469 -9.560 1.00 69.62 112 LEU A N 1
ATOM 929 C CA . LEU A 1 112 ? 21.392 2.653 -10.670 1.00 69.62 112 LEU A CA 1
ATOM 930 C C . LEU A 1 112 ? 21.339 3.391 -12.007 1.00 69.62 112 LEU A C 1
ATOM 932 O O . LEU A 1 112 ? 22.264 3.270 -12.806 1.00 69.62 112 LEU A O 1
ATOM 936 N N . ASN A 1 113 ? 20.294 4.187 -12.242 1.00 65.38 113 ASN A N 1
ATOM 937 C CA . ASN A 1 113 ? 20.145 4.900 -13.505 1.00 65.38 113 ASN A CA 1
ATOM 938 C C . ASN A 1 113 ? 21.013 6.161 -13.608 1.00 65.38 113 ASN A C 1
ATOM 940 O O . ASN A 1 113 ? 21.040 6.740 -14.689 1.00 65.38 113 ASN A O 1
ATOM 944 N N . ARG A 1 114 ? 21.719 6.577 -12.534 1.00 59.66 114 ARG A N 1
ATOM 945 C CA . ARG A 1 114 ? 22.685 7.704 -12.416 1.00 59.66 114 ARG A CA 1
ATOM 946 C C . ARG A 1 114 ? 22.277 9.066 -13.014 1.00 59.66 114 ARG A C 1
ATOM 948 O O . ARG A 1 114 ? 23.002 10.044 -12.840 1.00 59.66 114 ARG A O 1
ATOM 955 N N . HIS A 1 115 ? 21.144 9.172 -13.700 1.00 55.50 115 HIS A N 1
ATOM 956 C CA . HIS A 1 115 ? 20.728 10.295 -14.525 1.00 55.50 115 HIS A CA 1
ATOM 957 C C . HIS A 1 115 ? 19.249 10.599 -14.261 1.00 55.50 115 HIS A C 1
ATOM 959 O O . HIS A 1 115 ? 18.341 10.083 -14.911 1.00 55.50 115 HIS A O 1
ATOM 965 N N . TRP A 1 116 ? 19.037 11.534 -13.332 1.00 54.16 116 TRP A N 1
ATOM 966 C CA . TRP A 1 116 ? 17.779 12.249 -13.110 1.00 54.16 116 TRP A CA 1
ATOM 967 C C . TRP A 1 116 ? 17.092 12.804 -14.382 1.00 54.16 116 TRP A C 1
ATOM 969 O O . TRP A 1 116 ? 15.864 12.874 -14.380 1.00 54.16 116 TRP A O 1
ATOM 979 N N . PRO A 1 117 ? 17.786 13.176 -15.486 1.00 58.28 117 PRO A N 1
ATOM 980 C CA . PRO A 1 117 ? 17.096 13.615 -16.705 1.00 58.28 117 PRO A CA 1
ATOM 981 C C . PRO A 1 117 ? 16.416 12.495 -17.509 1.00 58.28 117 PRO A C 1
ATOM 983 O O . PRO A 1 117 ? 15.829 12.785 -18.547 1.00 58.28 117 PRO A O 1
ATOM 986 N N . ASN A 1 118 ? 16.466 11.228 -17.084 1.00 64.50 118 ASN A N 1
ATOM 987 C CA . ASN A 1 118 ? 15.683 10.192 -17.749 1.00 64.50 118 ASN A CA 1
ATOM 988 C C . ASN A 1 118 ? 14.184 10.410 -17.467 1.00 64.50 118 ASN A C 1
ATOM 990 O O . ASN A 1 118 ? 13.737 10.283 -16.326 1.00 64.50 118 ASN A O 1
ATOM 994 N N . ASN A 1 119 ? 13.403 10.695 -18.514 1.00 63.53 119 ASN A N 1
ATOM 995 C CA . ASN A 1 119 ? 11.952 10.895 -18.431 1.00 63.53 119 ASN A CA 1
ATOM 996 C C . ASN A 1 119 ? 11.243 9.747 -17.692 1.00 63.53 119 ASN A C 1
ATOM 998 O O . ASN A 1 119 ? 10.310 9.990 -16.933 1.00 63.53 119 ASN A O 1
ATOM 1002 N N . LEU A 1 120 ? 11.719 8.505 -17.839 1.00 60.69 120 LEU A N 1
ATOM 1003 C CA . LEU A 1 120 ? 11.161 7.352 -17.126 1.00 60.69 120 LEU A CA 1
ATOM 1004 C C . LEU A 1 120 ? 11.390 7.430 -15.613 1.00 60.69 120 LEU A C 1
ATOM 1006 O O . LEU A 1 120 ? 10.483 7.120 -14.849 1.00 60.69 120 LEU A O 1
ATOM 1010 N N . ALA A 1 121 ? 12.565 7.885 -15.171 1.00 63.09 121 ALA A N 1
ATOM 1011 C CA . ALA A 1 121 ? 12.869 8.044 -13.750 1.00 63.09 121 ALA A CA 1
ATOM 1012 C C . ALA A 1 121 ? 12.017 9.152 -13.108 1.00 63.09 121 ALA A C 1
ATOM 1014 O O . ALA A 1 121 ? 11.556 8.998 -11.979 1.00 63.09 121 ALA A O 1
ATOM 1015 N N . GLN A 1 122 ? 11.756 10.235 -13.846 1.00 65.25 122 GLN A N 1
ATOM 1016 C CA . GLN A 1 122 ? 10.905 11.339 -13.389 1.00 65.25 122 GLN A CA 1
ATOM 1017 C C . GLN A 1 122 ? 9.428 10.941 -13.324 1.00 65.25 122 GLN A C 1
ATOM 1019 O O . GLN A 1 122 ? 8.769 11.190 -12.316 1.00 65.25 122 GLN A O 1
ATOM 1024 N N . ILE A 1 123 ? 8.915 10.277 -14.367 1.00 67.31 123 ILE A N 1
ATOM 1025 C CA . ILE A 1 123 ? 7.541 9.759 -14.394 1.00 67.31 123 ILE A CA 1
ATOM 1026 C C . ILE A 1 123 ? 7.350 8.752 -13.261 1.00 67.31 123 ILE A C 1
ATOM 1028 O O . ILE A 1 123 ? 6.374 8.855 -12.519 1.00 67.31 123 ILE A O 1
ATOM 1032 N N . PHE A 1 124 ? 8.296 7.827 -13.081 1.00 66.31 124 PHE A N 1
ATOM 1033 C CA . PHE A 1 124 ? 8.274 6.866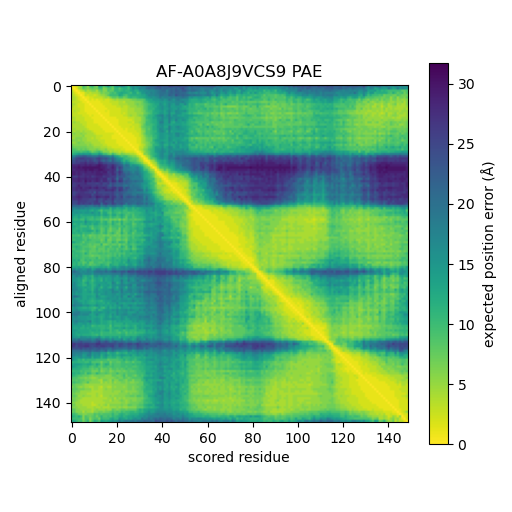 -11.983 1.00 66.31 124 PHE A CA 1
ATOM 1034 C C . PHE A 1 124 ? 8.260 7.585 -10.628 1.00 66.31 124 PHE A C 1
ATOM 1036 O O . PHE A 1 124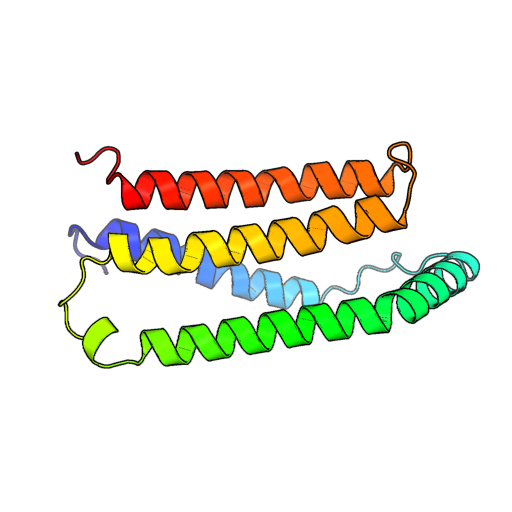 ? 7.376 7.335 -9.819 1.00 66.31 124 PHE A O 1
ATOM 1043 N N . ALA A 1 125 ? 9.148 8.553 -10.393 1.00 67.75 125 ALA A N 1
ATOM 1044 C CA . ALA A 1 125 ? 9.158 9.312 -9.143 1.00 67.75 125 ALA A CA 1
ATOM 1045 C C . ALA A 1 125 ? 7.830 10.003 -8.834 1.00 67.75 125 ALA A C 1
ATOM 1047 O O . ALA A 1 125 ? 7.305 9.850 -7.732 1.00 67.75 125 ALA A O 1
ATOM 1048 N N . LEU A 1 126 ? 7.244 10.695 -9.810 1.00 72.75 126 LEU A N 1
ATOM 1049 C CA . LEU A 1 126 ? 5.968 11.382 -9.623 1.00 72.75 126 LEU A CA 1
ATOM 1050 C C . LEU A 1 126 ? 4.821 10.410 -9.312 1.00 72.75 126 LEU A C 1
ATOM 1052 O O . LEU A 1 126 ? 4.013 10.689 -8.425 1.00 72.75 126 LEU A O 1
ATOM 1056 N N . HIS A 1 127 ? 4.780 9.251 -9.977 1.00 69.94 127 HIS A N 1
ATOM 1057 C CA . HIS A 1 127 ? 3.761 8.228 -9.721 1.00 69.94 127 HIS A CA 1
ATOM 1058 C C . HIS A 1 127 ? 3.912 7.573 -8.345 1.00 69.94 127 HIS A C 1
ATOM 1060 O O . HIS A 1 127 ? 2.911 7.179 -7.756 1.00 69.94 127 HIS A O 1
ATOM 1066 N N . TRP A 1 128 ? 5.131 7.479 -7.804 1.00 71.50 128 TRP A N 1
ATOM 1067 C CA . TRP A 1 128 ? 5.382 6.884 -6.486 1.00 71.50 128 TRP A CA 1
ATOM 1068 C C . TRP A 1 128 ? 5.219 7.867 -5.320 1.00 71.50 128 TRP A C 1
ATOM 1070 O O . TRP A 1 128 ? 4.890 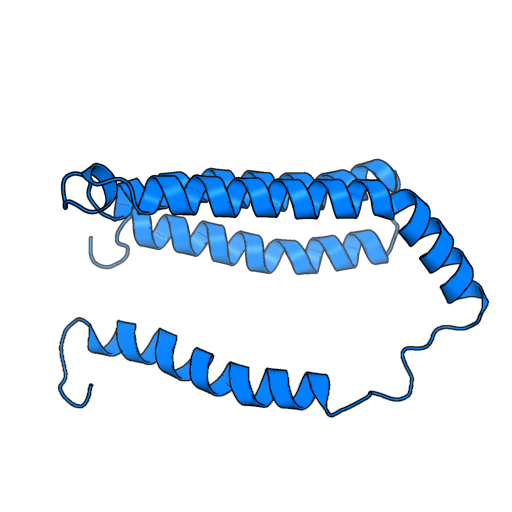7.449 -4.208 1.00 71.50 128 TRP A O 1
ATOM 1080 N N . MET A 1 129 ? 5.375 9.174 -5.550 1.00 75.81 129 MET A N 1
ATOM 1081 C CA . MET A 1 129 ? 5.167 10.191 -4.509 1.00 75.81 129 MET A CA 1
ATOM 1082 C C . MET A 1 129 ? 3.719 10.242 -4.011 1.00 75.81 129 MET A C 1
ATOM 1084 O O . MET A 1 129 ? 3.491 10.418 -2.816 1.00 75.81 129 MET A O 1
ATOM 1088 N N . GLN A 1 130 ? 2.741 10.067 -4.902 1.00 79.06 130 GLN A N 1
ATOM 1089 C CA . GLN A 1 130 ? 1.318 10.093 -4.551 1.00 79.06 130 GLN A CA 1
ATOM 1090 C C . GLN A 1 130 ? 0.912 8.984 -3.558 1.00 79.06 130 GLN A C 1
ATOM 1092 O O . GLN A 1 130 ? 0.418 9.326 -2.481 1.00 79.06 130 GLN A O 1
ATOM 1097 N N . PRO A 1 131 ? 1.133 7.680 -3.831 1.00 76.75 131 PRO A N 1
ATOM 1098 C CA . PRO A 1 131 ? 0.785 6.617 -2.889 1.00 76.75 131 PRO A CA 1
ATOM 1099 C C . PRO A 1 131 ? 1.592 6.715 -1.592 1.00 76.75 131 PRO A C 1
ATOM 1101 O O . PRO A 1 131 ? 1.049 6.443 -0.522 1.00 76.75 131 PRO A O 1
ATOM 1104 N N . PHE A 1 132 ? 2.850 7.170 -1.653 1.00 78.31 132 PHE A N 1
ATOM 1105 C CA . PHE A 1 132 ? 3.650 7.417 -0.455 1.00 78.31 132 PHE A CA 1
ATOM 1106 C C . PHE A 1 132 ? 3.036 8.512 0.428 1.00 78.31 132 PHE A C 1
ATOM 1108 O O . PHE A 1 132 ? 2.875 8.313 1.632 1.00 78.31 132 PHE A O 1
ATOM 1115 N N . ALA A 1 133 ? 2.636 9.643 -0.160 1.00 83.75 133 ALA A N 1
ATOM 1116 C CA . ALA A 1 133 ? 1.986 10.730 0.565 1.00 83.75 133 ALA A CA 1
ATOM 1117 C C . ALA A 1 133 ? 0.642 10.295 1.169 1.00 83.75 133 ALA A C 1
ATOM 1119 O O . ALA A 1 133 ? 0.385 10.582 2.337 1.00 83.75 133 ALA A O 1
ATOM 1120 N N . ILE A 1 134 ? -0.179 9.555 0.413 1.00 85.44 134 ILE A N 1
ATOM 1121 C CA . ILE A 1 134 ? -1.451 8.992 0.897 1.00 85.44 134 ILE A CA 1
ATOM 1122 C C . ILE A 1 134 ? -1.207 8.073 2.097 1.00 85.44 134 ILE A C 1
ATOM 1124 O O . ILE A 1 134 ? -1.915 8.167 3.098 1.00 85.44 134 ILE A O 1
ATOM 1128 N N . LEU A 1 135 ? -0.187 7.216 2.027 1.00 82.44 135 LEU A N 1
ATOM 1129 C CA . LEU A 1 135 ? 0.148 6.291 3.104 1.00 82.44 135 LEU A CA 1
ATOM 1130 C C . LEU A 1 135 ? 0.621 7.022 4.362 1.00 82.44 135 LEU A C 1
ATOM 1132 O O . LEU A 1 135 ? 0.115 6.750 5.450 1.00 82.44 135 LEU A O 1
ATOM 1136 N N . VAL A 1 136 ? 1.561 7.962 4.226 1.00 83.00 136 VAL A N 1
ATOM 1137 C CA . VAL A 1 136 ? 2.058 8.759 5.359 1.00 83.00 136 VAL A CA 1
ATOM 1138 C C . VAL A 1 136 ? 0.911 9.538 5.994 1.00 83.00 136 VAL A C 1
ATOM 1140 O O . VAL A 1 136 ? 0.745 9.498 7.212 1.00 83.00 136 VAL A O 1
ATOM 1143 N N . PHE A 1 137 ? 0.083 10.192 5.180 1.00 87.12 137 PHE A N 1
ATOM 1144 C CA . PHE A 1 137 ? -1.081 10.926 5.661 1.00 87.12 137 PHE A CA 1
ATOM 1145 C C . PHE A 1 137 ? -2.065 10.007 6.395 1.00 87.12 137 PHE A C 1
ATOM 1147 O O . PHE A 1 137 ? -2.463 10.320 7.513 1.00 87.12 137 PHE A O 1
ATOM 1154 N N . GLY A 1 138 ? -2.389 8.840 5.831 1.00 84.25 138 GLY A N 1
ATOM 1155 C CA . GLY A 1 138 ? -3.272 7.854 6.456 1.00 84.25 138 GLY A CA 1
ATOM 1156 C C . GLY A 1 138 ? -2.750 7.354 7.805 1.00 84.25 138 GLY A C 1
ATOM 1157 O O . GLY A 1 138 ? -3.496 7.328 8.783 1.00 84.25 138 GLY A O 1
ATOM 1158 N N . VAL A 1 139 ? -1.453 7.034 7.896 1.00 83.06 139 VAL A N 1
ATOM 1159 C CA . VAL A 1 139 ? -0.809 6.634 9.159 1.00 83.06 139 VAL A CA 1
ATOM 1160 C C . VAL A 1 139 ? -0.877 7.757 10.192 1.00 83.06 139 VAL A C 1
ATOM 1162 O O . VAL A 1 139 ? -1.189 7.490 11.354 1.00 83.06 139 VAL A O 1
ATOM 1165 N N . VAL A 1 140 ? -0.590 9.001 9.798 1.00 84.56 140 VAL A N 1
ATOM 1166 C CA . VAL A 1 140 ? -0.599 10.162 10.701 1.00 84.56 140 VAL A CA 1
ATOM 1167 C C . VAL A 1 140 ? -2.010 10.444 11.210 1.00 84.56 140 VAL A C 1
ATOM 1169 O O . VAL A 1 140 ? -2.202 10.540 12.420 1.00 84.56 140 VAL A O 1
ATOM 1172 N N . VAL A 1 141 ? -2.998 10.521 10.315 1.00 86.25 141 VAL A N 1
ATOM 1173 C CA . VAL A 1 141 ? -4.405 10.764 10.668 1.00 86.25 141 VAL A CA 1
ATOM 1174 C C . VAL A 1 141 ? -4.916 9.682 11.617 1.00 86.25 141 VAL A C 1
ATOM 1176 O O . VAL A 1 141 ? -5.494 10.011 12.653 1.00 86.25 141 VAL A O 1
ATOM 1179 N N . PHE A 1 142 ? -4.625 8.409 11.327 1.00 83.69 142 PHE A N 1
ATOM 1180 C CA . PHE A 1 142 ? -5.014 7.292 12.185 1.00 83.69 142 PHE A CA 1
ATOM 1181 C C . PHE A 1 142 ? -4.324 7.338 13.556 1.00 83.69 142 PHE A C 1
ATOM 1183 O O . PHE A 1 142 ? -4.971 7.206 14.592 1.00 83.69 142 PHE A O 1
ATOM 1190 N N . SER A 1 143 ? -3.007 7.564 13.582 1.00 79.75 143 SER A N 1
ATOM 1191 C CA . SER A 1 143 ? -2.223 7.573 14.826 1.00 79.75 143 SER A CA 1
ATOM 1192 C C . SER A 1 143 ? -2.581 8.750 15.736 1.00 79.75 143 SER A C 1
ATOM 1194 O O . SER A 1 143 ? -2.499 8.636 16.959 1.00 79.75 143 SER A O 1
ATOM 1196 N N . LEU A 1 144 ? -2.969 9.886 15.147 1.00 84.56 144 LEU A N 1
ATOM 1197 C CA . LEU A 1 144 ? -3.349 11.101 15.866 1.00 84.56 144 LEU A CA 1
ATOM 1198 C C . LEU A 1 144 ? -4.854 11.215 16.133 1.00 84.56 144 LEU A C 1
ATOM 1200 O O . LEU A 1 144 ? -5.240 12.148 16.832 1.00 84.56 144 LEU A O 1
ATOM 1204 N N . LYS A 1 145 ? -5.680 10.289 15.626 1.00 81.06 145 LYS A N 1
ATOM 1205 C CA . LYS A 1 145 ? -7.152 10.312 15.737 1.00 81.06 145 LYS A CA 1
ATOM 1206 C C . LYS A 1 145 ? -7.783 11.616 15.243 1.00 81.06 145 LYS A C 1
ATOM 1208 O O . LYS A 1 145 ? -8.708 12.136 15.855 1.00 81.06 145 LYS A O 1
ATOM 1213 N N . ILE A 1 146 ? -7.267 12.181 14.158 1.00 81.81 146 ILE A N 1
ATOM 1214 C CA . ILE A 1 146 ? -7.826 13.414 13.588 1.00 81.81 146 ILE A CA 1
ATOM 1215 C C . ILE A 1 146 ? -9.068 13.042 12.762 1.00 81.81 146 ILE A C 1
ATOM 1217 O O . ILE A 1 146 ? -8.968 12.125 11.946 1.00 81.81 146 ILE A O 1
ATOM 1221 N N . PRO A 1 147 ? -10.217 13.732 12.905 1.00 82.44 147 PRO A N 1
ATOM 1222 C CA . PRO A 1 147 ? -10.479 14.927 13.721 1.00 82.44 147 PRO A CA 1
ATOM 1223 C C . PRO A 1 147 ? -11.167 14.651 15.073 1.00 82.44 147 PRO A C 1
ATOM 1225 O O . PRO A 1 147 ? -11.633 15.585 15.709 1.00 82.44 147 PRO A O 1
ATOM 1228 N N . GLU A 1 148 ? -11.304 13.393 15.490 1.00 76.94 148 GLU A N 1
ATOM 1229 C CA . GLU A 1 148 ? -12.064 13.002 16.692 1.00 76.94 148 GLU A CA 1
ATOM 1230 C C . GLU A 1 148 ? -11.411 13.427 18.018 1.00 76.94 148 GLU A C 1
ATOM 1232 O O . GLU A 1 148 ? -12.060 13.392 19.064 1.00 76.94 148 GLU A O 1
ATOM 1237 N N . ARG A 1 149 ? -10.124 13.778 17.977 1.00 66.62 149 ARG A N 1
ATOM 1238 C CA . ARG A 1 149 ? -9.343 14.267 19.113 1.00 66.62 149 ARG A CA 1
ATOM 1239 C C . ARG A 1 149 ? -9.596 15.743 19.400 1.00 66.62 149 ARG A C 1
ATOM 1241 O O . ARG A 1 149 ? -9.702 16.059 20.605 1.00 66.62 149 ARG A O 1
#

Sequence (149 aa):
MFQLHNETVNIWTHFVPAVLCLPLAWYDITVSVPGIHGNRADYITMAIFHLSCLWWQIFYLSWIGCLITWYSVIWLHPRMVSNWLPMERRLVAYAPLFVVLMGALFLHPLILNRHWPNNLAQIFALHWMQPFAILVFGVVVFSLKIPER

Secondary structure (DSSP, 8-state):
--S--TTHHHHHHHHHHHHHHHHHHHHHHH---TT---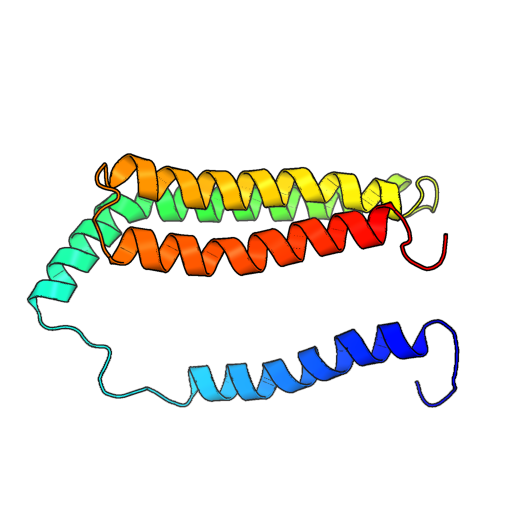-HHHHHHHHHHHHHHHHHHHHHHHHHHHHHHHHHHHHHSHHHHSTTS-HHHHHHTTHHHHHHHHHHHHHHHHHHT--TT-HHHHHHHHHHHHHHHHHHHHHHHHHHTTTT-